Protein AF-A0A3P7NS89-F1 (afdb_monomer_lite)

Foldseek 3Di:
DFDDDPDPVDTDDPVVVVVVVVVVVVVVVVVVVVVVCVVPPDLLNVLVVCVVVVPDPVVSVVVVVVVVLVVVLVVVLVVLVVVCVVVVQCPDPVSVVVSVVVSVVVSVVVSV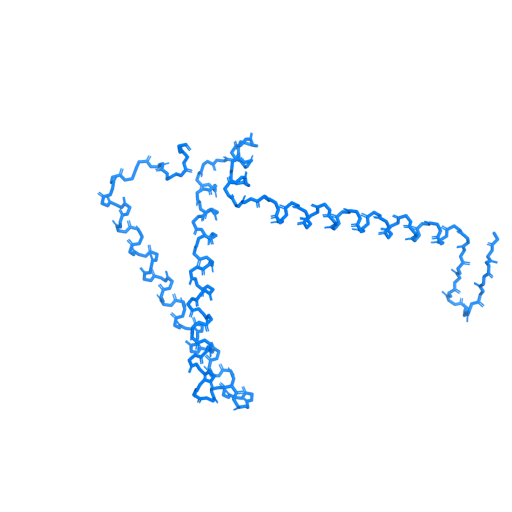VVVVVVVVVCVVVVNPPDDDDD

Secondary structure (DSSP, 8-state):
-EEEEEETTEEEEHHHHHHHHHHHHHHHHHHHHHHHHHHH--HHHHHHHHHHTT--HHHHHHHHHHHHHHHHHHHHHHHHHHHHHTTTTTSSHHHHHHHHHHHHHHHHHHHHHHHHHHHHHHHTTT--S--S--

Structure (mmCIF, N/CA/C/O backbone):
data_AF-A0A3P7NS89-F1
#
_entry.id   AF-A0A3P7NS89-F1
#
loop_
_atom_site.group_PDB
_atom_site.id
_atom_site.type_symbol
_atom_site.label_atom_id
_atom_site.label_alt_id
_atom_site.label_comp_id
_atom_site.label_asym_id
_atom_site.label_entity_id
_atom_site.label_seq_id
_atom_site.pdbx_PDB_ins_code
_atom_site.Cartn_x
_atom_site.Cartn_y
_atom_site.Cartn_z
_atom_site.occupancy
_atom_site.B_iso_or_equiv
_atom_site.auth_seq_id
_atom_site.auth_comp_id
_atom_site.auth_asym_id
_atom_site.auth_atom_id
_atom_site.pdbx_PDB_model_num
ATOM 1 N N . MET A 1 1 ? 23.527 -10.432 -41.698 1.00 53.59 1 MET A N 1
ATOM 2 C CA . MET A 1 1 ? 24.905 -9.979 -41.377 1.00 53.59 1 MET A CA 1
ATOM 3 C C . MET A 1 1 ? 25.060 -9.869 -39.862 1.00 53.59 1 MET A C 1
ATOM 5 O O . MET A 1 1 ? 24.461 -8.980 -39.261 1.00 53.59 1 MET A O 1
ATOM 9 N N . THR A 1 2 ? 25.801 -10.792 -39.245 1.00 56.81 2 THR A N 1
ATOM 10 C CA . THR A 1 2 ? 26.150 -10.784 -37.811 1.00 56.81 2 THR A CA 1
ATOM 11 C C . THR A 1 2 ? 27.243 -9.745 -37.557 1.00 56.81 2 THR A C 1
ATOM 13 O O . THR A 1 2 ? 28.253 -9.755 -38.255 1.00 56.81 2 THR A O 1
ATOM 16 N N . ILE A 1 3 ? 27.030 -8.820 -36.616 1.00 62.47 3 ILE A N 1
ATOM 17 C CA . ILE A 1 3 ? 27.891 -7.628 -36.440 1.00 62.47 3 ILE A CA 1
ATOM 18 C C . ILE A 1 3 ? 28.988 -7.860 -35.393 1.00 62.47 3 ILE A C 1
ATOM 20 O O . ILE A 1 3 ? 30.016 -7.196 -35.430 1.00 62.47 3 ILE A O 1
ATOM 24 N N . GLY A 1 4 ? 28.809 -8.817 -34.483 1.00 64.31 4 GLY A N 1
ATOM 25 C CA . GLY A 1 4 ? 29.810 -9.134 -33.471 1.00 64.31 4 GLY A CA 1
ATOM 26 C C . GLY A 1 4 ? 29.564 -10.503 -32.855 1.00 64.31 4 GLY A C 1
ATOM 27 O O . GLY A 1 4 ? 28.435 -10.835 -32.490 1.00 64.31 4 GLY A O 1
ATOM 28 N N . GLN A 1 5 ? 30.631 -11.295 -32.771 1.00 63.03 5 GLN A N 1
ATOM 29 C CA . GLN A 1 5 ? 30.676 -12.569 -32.063 1.00 63.03 5 GLN A CA 1
ATOM 30 C C . GLN A 1 5 ? 31.558 -12.349 -30.827 1.00 63.03 5 GLN A C 1
ATOM 32 O O . GLN A 1 5 ? 32.745 -12.069 -30.973 1.00 63.03 5 GLN A O 1
ATOM 37 N N . ALA A 1 6 ? 30.972 -12.394 -29.629 1.00 64.12 6 ALA A N 1
ATOM 38 C CA . ALA A 1 6 ? 31.702 -12.171 -28.373 1.00 64.12 6 ALA A CA 1
ATOM 39 C C . ALA A 1 6 ? 32.056 -13.489 -27.649 1.00 64.12 6 ALA A C 1
ATOM 41 O O . ALA A 1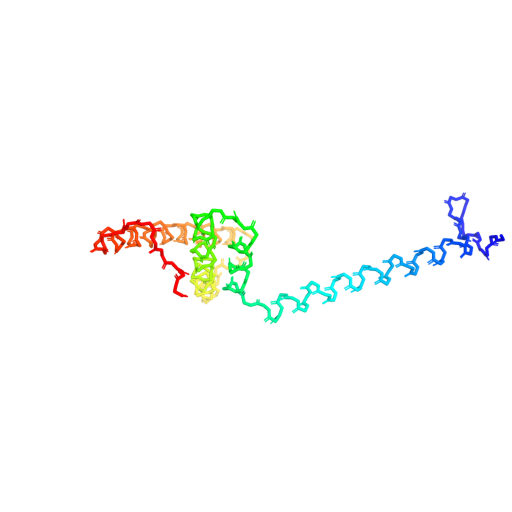 6 ? 32.945 -13.504 -26.805 1.00 64.12 6 ALA A O 1
ATOM 42 N N . SER A 1 7 ? 31.362 -14.594 -27.963 1.00 66.69 7 SER A N 1
ATOM 43 C CA . SER A 1 7 ? 31.529 -15.935 -27.374 1.00 66.69 7 SER A CA 1
ATOM 44 C C . SER A 1 7 ? 30.765 -16.977 -28.224 1.00 66.69 7 SER A C 1
ATOM 46 O O . SER A 1 7 ? 29.782 -16.587 -28.859 1.00 66.69 7 SER A O 1
ATOM 48 N N . PRO A 1 8 ? 31.138 -18.278 -28.254 1.00 72.88 8 PRO A N 1
ATOM 49 C CA . PRO A 1 8 ? 30.475 -19.302 -29.084 1.00 72.88 8 PRO A CA 1
ATOM 50 C C . PRO A 1 8 ? 28.983 -19.530 -28.788 1.00 72.88 8 PRO A C 1
ATOM 52 O O . PRO A 1 8 ? 28.302 -20.187 -29.565 1.00 72.88 8 PRO A O 1
ATOM 55 N N . TRP A 1 9 ? 28.455 -18.986 -27.690 1.00 77.56 9 TRP A N 1
ATOM 56 C CA . TRP A 1 9 ? 27.042 -19.109 -27.308 1.00 77.56 9 TRP A CA 1
ATOM 57 C C . TRP A 1 9 ? 26.236 -17.825 -27.550 1.00 77.56 9 TRP A C 1
ATOM 59 O O . TRP A 1 9 ? 25.021 -17.832 -27.366 1.00 77.56 9 TRP A O 1
ATOM 69 N N . LEU A 1 10 ? 26.888 -16.711 -27.914 1.00 75.50 10 LEU A N 1
ATOM 70 C CA . LEU A 1 10 ? 26.260 -15.389 -27.920 1.00 75.50 10 LEU A CA 1
ATOM 71 C C . LEU A 1 10 ? 26.548 -14.643 -29.226 1.00 75.50 10 LEU A C 1
ATOM 73 O O . LEU A 1 10 ? 27.653 -14.153 -29.477 1.00 75.50 10 LEU A O 1
ATOM 77 N N . TYR A 1 11 ? 25.506 -14.556 -30.050 1.00 74.31 11 TYR A N 1
ATOM 78 C CA . TYR A 1 11 ? 25.531 -13.947 -31.374 1.00 74.31 11 TYR A CA 1
ATOM 79 C C . TYR A 1 11 ? 24.575 -12.755 -31.400 1.00 74.31 11 TYR A C 1
ATOM 81 O O . TYR A 1 11 ? 23.384 -12.911 -31.139 1.00 74.31 11 TYR A O 1
ATOM 89 N N . ILE A 1 12 ? 25.085 -11.568 -31.736 1.00 77.69 12 ILE A N 1
ATOM 90 C CA . ILE A 1 12 ? 24.260 -10.365 -31.895 1.00 77.69 12 ILE A CA 1
ATOM 91 C C . ILE A 1 12 ? 24.057 -10.109 -33.388 1.00 77.69 12 ILE A C 1
ATOM 93 O O . ILE A 1 12 ? 24.995 -9.813 -34.142 1.00 77.69 12 ILE A O 1
ATOM 97 N N . THR A 1 13 ? 22.804 -10.215 -33.817 1.00 84.94 13 THR A N 1
ATOM 98 C CA . THR A 1 13 ? 22.386 -9.927 -35.189 1.00 84.94 13 THR A CA 1
ATOM 99 C C . THR A 1 13 ? 21.819 -8.510 -35.274 1.00 84.94 13 THR A C 1
ATOM 101 O O . THR A 1 13 ? 21.242 -7.977 -34.325 1.00 84.94 13 THR A O 1
ATOM 104 N N . ARG A 1 14 ? 21.970 -7.873 -36.438 1.00 79.56 14 ARG A N 1
ATOM 105 C CA . ARG A 1 14 ? 21.415 -6.537 -36.717 1.00 79.56 14 ARG A CA 1
ATOM 106 C C . ARG A 1 14 ? 19.890 -6.496 -36.489 1.00 79.56 14 ARG A C 1
ATOM 108 O O . ARG A 1 14 ? 19.376 -5.520 -35.967 1.00 79.56 14 ARG A O 1
ATOM 115 N N . GLU A 1 15 ? 19.202 -7.598 -36.779 1.00 84.38 15 GLU A N 1
ATOM 116 C CA . GLU A 1 15 ? 17.767 -7.804 -36.529 1.00 84.38 15 GLU A CA 1
ATOM 117 C C . GLU A 1 15 ? 17.418 -7.898 -35.035 1.00 84.38 15 GLU A C 1
ATOM 119 O O . GLU A 1 15 ? 16.442 -7.296 -34.597 1.00 84.38 15 GLU A O 1
ATOM 124 N N . SER A 1 16 ? 18.240 -8.576 -34.221 1.00 85.81 16 SER A N 1
ATOM 125 C CA . SER A 1 16 ? 18.014 -8.656 -32.768 1.00 85.81 16 SER A CA 1
ATOM 126 C C . SER A 1 16 ? 18.169 -7.309 -32.062 1.00 85.81 16 SER A C 1
ATOM 128 O O . SER A 1 16 ? 17.492 -7.067 -31.068 1.00 85.81 16 SER A O 1
ATOM 130 N N . LEU A 1 17 ? 19.007 -6.408 -32.590 1.00 86.69 17 LEU A N 1
ATOM 131 C CA . LEU A 1 17 ? 19.116 -5.039 -32.073 1.00 86.69 17 LEU A CA 1
ATOM 132 C C . LEU A 1 17 ? 17.829 -4.240 -32.314 1.00 86.69 17 LEU A C 1
ATOM 134 O O . LEU A 1 17 ? 17.341 -3.592 -31.392 1.00 86.69 17 LEU A O 1
ATOM 138 N N . TRP A 1 18 ? 17.252 -4.321 -33.517 1.00 91.19 18 TRP A N 1
ATOM 139 C CA . TRP A 1 18 ? 15.994 -3.637 -33.832 1.00 91.19 18 TRP A CA 1
ATOM 140 C C . TRP A 1 18 ? 14.822 -4.168 -33.009 1.00 91.19 18 TRP A C 1
ATOM 142 O O . TRP A 1 18 ? 14.102 -3.375 -32.405 1.00 91.19 18 TRP A O 1
ATOM 152 N N . MET A 1 19 ? 14.690 -5.494 -32.896 1.00 91.56 19 MET A N 1
ATOM 153 C CA . MET A 1 19 ? 13.676 -6.109 -32.031 1.00 91.56 19 MET A CA 1
ATOM 154 C C . MET A 1 19 ? 13.850 -5.704 -30.561 1.00 91.56 19 MET A C 1
ATOM 156 O O . MET A 1 19 ? 12.871 -5.414 -29.878 1.00 91.56 19 MET A O 1
ATOM 160 N N . GLY A 1 20 ? 15.091 -5.637 -30.068 1.00 92.81 20 GLY A N 1
ATOM 161 C CA . GLY A 1 20 ? 15.374 -5.188 -28.705 1.00 92.81 20 GLY A CA 1
ATOM 162 C C . GLY A 1 20 ? 14.912 -3.751 -28.449 1.00 92.81 20 GLY A C 1
ATOM 163 O O . GLY A 1 20 ? 14.280 -3.484 -27.428 1.00 92.81 20 GLY A O 1
ATOM 164 N N . ILE A 1 21 ? 15.173 -2.837 -29.389 1.00 95.25 21 ILE A N 1
ATOM 165 C CA . ILE A 1 21 ? 14.728 -1.438 -29.297 1.00 95.25 21 ILE A CA 1
ATOM 166 C C . ILE A 1 21 ? 13.197 -1.346 -29.318 1.00 95.25 21 ILE A C 1
ATOM 168 O O . ILE A 1 21 ? 12.621 -0.620 -28.509 1.00 95.25 21 ILE A O 1
ATOM 172 N N . GLU A 1 22 ? 12.531 -2.098 -30.194 1.00 95.81 22 GLU A N 1
ATOM 173 C CA . GLU A 1 22 ? 11.068 -2.112 -30.285 1.00 95.81 22 GLU A CA 1
ATOM 174 C C . GLU A 1 22 ? 10.420 -2.563 -28.968 1.00 95.81 22 GLU A C 1
ATOM 176 O O . GLU A 1 22 ? 9.519 -1.897 -28.447 1.00 95.81 22 GLU A O 1
ATOM 181 N N . VAL A 1 23 ? 10.922 -3.651 -28.377 1.00 96.94 23 VAL A N 1
ATOM 182 C CA . VAL A 1 23 ? 10.440 -4.146 -27.081 1.00 96.94 23 VAL A CA 1
ATOM 183 C C . VAL A 1 23 ? 10.700 -3.126 -25.976 1.00 96.94 23 VAL A C 1
ATOM 185 O O . VAL A 1 23 ? 9.808 -2.876 -25.165 1.00 96.94 23 VAL A O 1
ATOM 188 N N . MET A 1 24 ? 11.878 -2.497 -25.955 1.00 96.88 24 MET A N 1
ATOM 189 C CA . MET A 1 24 ? 12.208 -1.468 -24.964 1.00 96.88 24 MET A CA 1
ATOM 190 C C . MET A 1 24 ? 11.240 -0.288 -25.031 1.00 96.88 24 MET A C 1
ATOM 192 O O . MET A 1 24 ? 10.681 0.100 -24.005 1.00 96.88 24 MET A O 1
ATOM 196 N N . ILE A 1 25 ? 10.981 0.241 -26.229 1.00 97.00 25 ILE A N 1
ATOM 197 C CA . ILE A 1 25 ? 10.033 1.345 -26.419 1.00 97.00 25 ILE A CA 1
ATOM 198 C C . ILE A 1 25 ? 8.630 0.912 -25.989 1.00 97.00 25 ILE A C 1
ATOM 200 O O . ILE A 1 25 ? 7.992 1.618 -25.213 1.00 97.00 25 ILE A O 1
ATOM 204 N N . ARG A 1 26 ? 8.168 -0.272 -26.405 1.00 96.69 26 ARG A N 1
ATOM 205 C CA . ARG A 1 26 ? 6.846 -0.793 -26.025 1.00 96.69 26 ARG A CA 1
ATOM 206 C C . ARG A 1 26 ? 6.678 -0.907 -24.508 1.00 96.69 26 ARG A C 1
ATOM 208 O O . ARG A 1 26 ? 5.632 -0.521 -23.983 1.00 96.69 26 ARG A O 1
ATOM 215 N N . VAL A 1 27 ? 7.684 -1.425 -23.802 1.00 97.75 27 VAL A N 1
ATOM 216 C CA . VAL A 1 27 ? 7.645 -1.556 -22.338 1.00 97.75 27 VAL A CA 1
ATOM 217 C C . VAL A 1 27 ? 7.639 -0.179 -21.676 1.00 97.75 27 VAL A C 1
ATOM 219 O O . VAL A 1 27 ? 6.800 0.068 -20.811 1.00 97.75 27 VAL A O 1
ATOM 222 N N . MET A 1 28 ? 8.503 0.740 -22.117 1.00 97.94 28 MET A N 1
ATOM 223 C CA . MET A 1 28 ? 8.549 2.108 -21.587 1.00 97.94 28 MET A CA 1
ATOM 224 C C . MET A 1 28 ? 7.231 2.858 -21.813 1.00 97.94 28 MET A C 1
ATOM 226 O O . MET A 1 28 ? 6.722 3.491 -20.888 1.00 97.94 28 MET A O 1
ATOM 230 N N . SER A 1 29 ? 6.634 2.746 -23.002 1.00 96.75 29 SER A N 1
ATOM 231 C CA . SER A 1 29 ? 5.337 3.355 -23.311 1.00 96.75 29 SER A CA 1
ATOM 232 C C . SER A 1 29 ? 4.215 2.772 -22.453 1.00 96.75 29 SER A C 1
ATOM 234 O O . SER A 1 29 ? 3.438 3.527 -21.872 1.00 96.75 29 SER A O 1
ATOM 236 N N . SER A 1 30 ? 4.150 1.443 -22.312 1.00 97.06 30 SER A N 1
ATOM 237 C CA . SER A 1 30 ? 3.143 0.794 -21.465 1.00 97.06 30 SER A CA 1
ATOM 238 C C . SER A 1 30 ? 3.278 1.211 -20.001 1.00 97.06 30 SER A C 1
ATOM 240 O O . SER A 1 30 ? 2.275 1.477 -19.341 1.00 97.06 30 SER A O 1
ATOM 242 N N . PHE A 1 31 ? 4.508 1.289 -19.494 1.00 97.38 31 PHE A N 1
ATOM 243 C CA . PHE A 1 31 ? 4.771 1.695 -18.118 1.00 97.38 31 PHE A CA 1
ATOM 244 C C . PHE A 1 31 ? 4.429 3.170 -17.888 1.00 97.38 31 PHE A C 1
ATOM 246 O O . PHE A 1 31 ? 3.795 3.506 -16.892 1.00 97.38 31 PHE A O 1
ATOM 253 N N . SER A 1 32 ? 4.765 4.044 -18.841 1.00 97.06 32 SER A N 1
ATOM 254 C CA . SER A 1 32 ? 4.421 5.467 -18.781 1.00 97.06 32 SER A CA 1
ATOM 255 C C . SER A 1 32 ? 2.908 5.690 -18.739 1.00 97.06 32 SER A C 1
ATOM 257 O O . SER A 1 32 ? 2.435 6.442 -17.889 1.00 97.06 32 SER A O 1
ATOM 259 N N . ILE A 1 33 ? 2.141 4.991 -19.583 1.00 96.06 33 ILE A N 1
ATOM 260 C CA . ILE A 1 33 ? 0.671 5.073 -19.579 1.00 96.06 33 ILE A CA 1
ATOM 261 C C . ILE A 1 33 ? 0.100 4.545 -18.258 1.00 96.06 33 ILE A C 1
ATOM 263 O O . ILE A 1 33 ? -0.792 5.165 -17.683 1.00 96.06 33 ILE A O 1
ATOM 267 N N . MET A 1 34 ? 0.626 3.429 -17.746 1.00 95.56 34 MET A N 1
ATOM 268 C CA . MET A 1 34 ? 0.192 2.866 -16.466 1.00 95.56 34 MET A CA 1
ATOM 269 C C . MET A 1 34 ? 0.442 3.835 -15.303 1.00 95.56 34 MET A C 1
ATOM 271 O O . MET A 1 34 ? -0.460 4.074 -14.503 1.00 95.56 34 MET A O 1
ATOM 275 N N . LEU A 1 35 ? 1.634 4.434 -15.227 1.00 94.88 35 LEU A N 1
ATOM 276 C CA . LEU A 1 35 ? 1.956 5.435 -14.208 1.00 94.88 35 LEU A CA 1
ATOM 277 C C . LEU A 1 35 ? 1.100 6.693 -14.346 1.00 94.88 35 LEU A C 1
ATOM 279 O O . LEU A 1 35 ? 0.634 7.225 -13.342 1.00 94.88 35 LEU A O 1
ATOM 283 N N . PHE A 1 36 ? 0.864 7.151 -15.577 1.00 95.19 36 PHE A N 1
ATOM 284 C CA . PHE A 1 36 ? -0.012 8.288 -15.836 1.00 95.19 36 PHE A CA 1
ATOM 285 C C . PHE A 1 36 ? -1.429 8.023 -15.320 1.00 95.19 36 PHE A C 1
ATOM 287 O O . PHE A 1 36 ? -1.992 8.874 -14.634 1.00 95.19 36 PHE A O 1
ATOM 294 N N . LEU A 1 37 ? -1.982 6.832 -15.574 1.00 92.75 37 LEU A N 1
ATOM 295 C CA . LEU A 1 37 ? -3.289 6.430 -15.052 1.00 92.75 37 LEU A CA 1
ATOM 296 C C . LEU A 1 37 ? -3.312 6.398 -13.523 1.00 92.75 37 LEU A C 1
ATOM 298 O O . LEU A 1 37 ? -4.218 6.973 -12.930 1.00 92.75 37 LEU A O 1
ATOM 302 N N . ILE A 1 38 ? -2.310 5.789 -12.884 1.00 92.62 38 ILE A N 1
ATOM 303 C CA . ILE A 1 38 ? -2.224 5.716 -11.414 1.00 92.62 38 ILE A CA 1
ATOM 304 C C . ILE A 1 38 ? -2.142 7.116 -10.788 1.00 92.62 38 ILE A C 1
ATOM 306 O O . ILE A 1 38 ? -2.735 7.353 -9.740 1.00 92.62 38 ILE A O 1
ATOM 310 N N . LEU A 1 39 ? -1.421 8.045 -11.420 1.00 91.62 39 LEU A N 1
ATOM 311 C CA . LEU A 1 39 ? -1.229 9.395 -10.891 1.00 91.62 39 LEU A CA 1
ATOM 312 C C . LEU A 1 39 ? -2.450 10.303 -11.099 1.00 91.62 39 LEU A C 1
ATOM 314 O O . LEU A 1 39 ? -2.706 11.181 -10.280 1.00 91.62 39 LEU A O 1
ATOM 318 N N . THR A 1 40 ? -3.173 10.131 -12.206 1.00 91.06 40 THR A N 1
ATOM 319 C CA . THR A 1 40 ? -4.281 11.023 -12.589 1.00 91.06 40 THR A CA 1
ATOM 320 C C . THR A 1 40 ? -5.654 10.506 -12.182 1.00 91.06 40 THR A C 1
ATOM 322 O O . THR A 1 40 ? -6.557 11.316 -11.991 1.00 91.06 40 THR A O 1
ATOM 325 N N . THR A 1 41 ? -5.824 9.188 -12.045 1.00 87.62 41 THR A N 1
ATOM 326 C CA . THR A 1 41 ? -7.131 8.563 -11.813 1.00 87.62 41 THR A CA 1
ATOM 327 C C . THR A 1 41 ? -7.308 8.211 -10.341 1.00 87.62 41 THR A C 1
ATOM 329 O O . THR A 1 41 ? -6.550 7.420 -9.778 1.00 87.62 41 THR A O 1
ATOM 332 N N . SER A 1 42 ? -8.347 8.757 -9.711 1.00 87.12 42 SER A N 1
ATOM 333 C CA . SER A 1 42 ? -8.697 8.397 -8.330 1.00 87.12 42 SER A CA 1
ATOM 334 C C . SER A 1 42 ? -9.372 7.020 -8.260 1.00 87.12 42 SER A C 1
ATOM 336 O O . SER A 1 42 ? -10.008 6.568 -9.214 1.00 87.12 42 SER A O 1
ATOM 338 N N . ILE A 1 43 ? -9.335 6.359 -7.097 1.00 85.31 43 ILE A N 1
ATOM 339 C CA . ILE A 1 43 ? -10.042 5.077 -6.902 1.00 85.31 43 ILE A CA 1
ATOM 340 C C . ILE A 1 43 ? -11.546 5.176 -7.221 1.00 85.31 43 ILE A C 1
ATOM 342 O O . ILE A 1 43 ? -12.166 4.220 -7.687 1.00 85.31 43 ILE A O 1
ATOM 346 N N . TRP A 1 44 ? -12.133 6.357 -7.016 1.00 86.19 44 TRP A N 1
ATOM 347 C CA . TRP A 1 44 ? -13.542 6.634 -7.272 1.00 86.19 44 TRP A CA 1
ATOM 348 C C . TRP A 1 44 ? -13.871 6.561 -8.763 1.00 86.19 44 TRP A C 1
ATOM 350 O O . TRP A 1 44 ? -14.920 6.047 -9.155 1.00 86.19 44 TRP A O 1
ATOM 360 N N . GLU A 1 45 ? -12.959 7.027 -9.613 1.00 88.88 45 GLU A N 1
ATOM 361 C CA . GLU A 1 45 ? -13.065 6.918 -11.069 1.00 88.88 45 GLU A CA 1
ATOM 362 C C . GLU A 1 45 ? -12.917 5.481 -11.545 1.00 88.88 45 GLU A C 1
ATOM 364 O O . GLU A 1 45 ? -13.696 5.050 -12.393 1.00 88.88 45 GLU A O 1
ATOM 369 N N . ILE A 1 46 ? -12.011 4.714 -10.935 1.00 89.31 46 ILE A N 1
ATOM 370 C CA . ILE A 1 46 ? -11.871 3.278 -11.204 1.00 89.31 46 ILE A CA 1
ATOM 371 C C . ILE A 1 46 ? -13.173 2.549 -10.850 1.00 89.31 46 ILE A C 1
ATOM 373 O O . ILE A 1 46 ? -13.684 1.772 -11.656 1.00 89.31 46 ILE A O 1
ATOM 377 N N . GLY A 1 47 ? -13.771 2.849 -9.693 1.00 88.50 47 GLY A N 1
ATOM 378 C CA . GLY A 1 47 ? -15.075 2.309 -9.307 1.00 88.50 47 GLY A CA 1
ATOM 379 C C . GLY A 1 47 ? -16.185 2.660 -10.310 1.00 88.50 47 GLY A C 1
ATOM 380 O O . GLY A 1 47 ? -16.954 1.788 -10.725 1.00 88.50 47 GLY A O 1
ATOM 381 N N . ARG A 1 48 ? -16.261 3.928 -10.746 1.00 88.00 48 ARG A N 1
ATOM 382 C CA . ARG A 1 48 ? -17.216 4.368 -11.787 1.00 88.00 48 ARG A CA 1
ATOM 383 C C . ARG A 1 48 ? -17.001 3.621 -13.105 1.00 88.00 48 ARG A C 1
ATOM 385 O O . ARG A 1 48 ? -17.971 3.205 -13.736 1.00 88.00 48 ARG A O 1
ATOM 392 N N . PHE A 1 49 ? -15.749 3.403 -13.493 1.00 90.31 49 PHE A N 1
ATOM 393 C CA . PHE A 1 49 ? -15.400 2.631 -14.680 1.00 90.31 49 PHE A CA 1
ATOM 394 C C . PHE A 1 49 ? -15.818 1.157 -14.555 1.00 90.31 49 PHE A C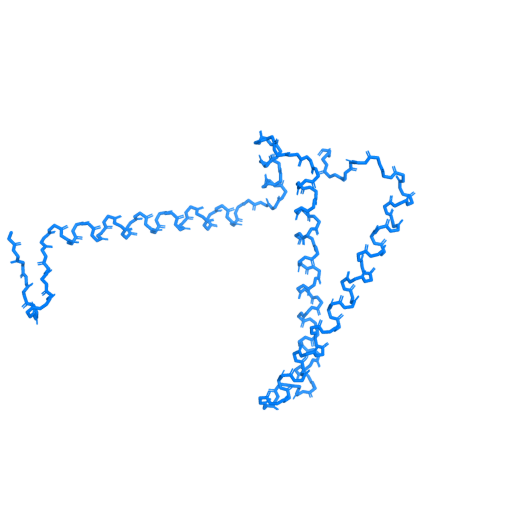 1
ATOM 396 O O . PHE A 1 49 ? -16.442 0.620 -15.467 1.00 90.31 49 PHE A O 1
ATOM 403 N N . LEU A 1 50 ? -15.585 0.515 -13.406 1.00 89.19 50 LEU A N 1
ATOM 404 C CA . LEU A 1 50 ? -16.041 -0.857 -13.131 1.00 89.19 50 LEU A CA 1
ATOM 405 C C . LEU A 1 50 ? -17.569 -0.984 -13.248 1.00 89.19 50 LEU A C 1
ATOM 407 O O . LEU A 1 50 ? -18.075 -1.935 -13.849 1.00 89.19 50 LEU A O 1
ATOM 411 N N . ARG A 1 51 ? -18.313 0.008 -12.743 1.00 87.69 51 ARG A N 1
ATOM 412 C CA . ARG A 1 51 ? -19.775 0.091 -12.914 1.00 87.69 51 ARG A CA 1
ATOM 413 C C . ARG A 1 51 ? -20.174 0.215 -14.385 1.00 87.69 51 ARG A C 1
ATOM 415 O O . ARG A 1 51 ? -21.123 -0.442 -14.807 1.00 87.69 51 ARG A O 1
ATOM 422 N N . TRP A 1 52 ? -19.452 1.019 -15.166 1.00 89.38 52 TRP A N 1
ATOM 423 C CA . TRP A 1 52 ? -19.695 1.175 -16.605 1.00 89.38 52 TRP A CA 1
ATOM 424 C C . TRP A 1 52 ? -19.472 -0.132 -17.383 1.00 89.38 52 TRP A C 1
ATOM 426 O O . TRP A 1 52 ? -20.263 -0.469 -18.263 1.00 89.38 52 TRP A O 1
ATOM 436 N N . VAL A 1 53 ? -18.480 -0.933 -16.982 1.00 92.75 53 VAL A N 1
ATOM 437 C CA . VAL A 1 53 ? -18.200 -2.272 -17.540 1.00 92.75 53 VAL A CA 1
ATOM 438 C C . VAL A 1 53 ? -19.183 -3.348 -17.021 1.00 92.75 53 VAL A C 1
ATOM 440 O O . VAL A 1 53 ? -19.037 -4.531 -17.317 1.00 92.75 53 VAL A O 1
ATOM 443 N N . LYS A 1 54 ? -20.253 -2.949 -16.314 1.00 90.25 54 LYS A N 1
ATOM 444 C CA . LYS A 1 54 ? -21.320 -3.816 -15.774 1.00 90.25 54 LYS A CA 1
ATOM 445 C C . LYS A 1 54 ? -20.862 -4.788 -14.680 1.00 90.25 54 LYS A C 1
ATOM 447 O O . LYS A 1 54 ? -21.480 -5.837 -14.492 1.00 90.25 54 LYS A O 1
ATOM 452 N N . VAL A 1 55 ? -19.823 -4.442 -13.918 1.00 89.19 55 VAL A N 1
ATOM 453 C CA . VAL A 1 55 ? -19.487 -5.181 -12.692 1.00 89.19 55 VAL A CA 1
ATOM 454 C C . VAL A 1 55 ? -20.623 -5.006 -11.672 1.00 89.19 55 VAL A C 1
ATOM 456 O O . VAL A 1 55 ? -21.085 -3.874 -11.477 1.00 89.19 55 VAL A O 1
ATOM 459 N N . PRO A 1 56 ? -21.094 -6.085 -11.009 1.00 88.88 56 PRO A N 1
ATOM 460 C CA . PRO A 1 56 ? -22.139 -5.973 -10.002 1.00 88.88 56 PRO A CA 1
ATOM 461 C C . PRO A 1 56 ? -21.730 -5.023 -8.878 1.00 88.88 56 PRO A C 1
ATOM 463 O O . PRO A 1 56 ? -20.589 -5.031 -8.412 1.00 88.88 56 PRO A O 1
ATOM 466 N N . LYS A 1 57 ? -22.692 -4.226 -8.416 1.00 84.25 57 LYS A N 1
ATOM 467 C CA . LYS A 1 57 ? -22.484 -3.162 -7.428 1.00 84.25 57 LYS A CA 1
ATOM 468 C C . LYS A 1 57 ? -21.771 -3.641 -6.160 1.00 84.25 57 LYS A C 1
ATOM 470 O O . LYS A 1 57 ? -20.848 -2.970 -5.710 1.00 84.25 57 LYS A O 1
ATOM 475 N N . LEU A 1 58 ? -22.132 -4.825 -5.666 1.00 86.62 58 LEU A N 1
ATOM 476 C CA . LEU A 1 58 ? -21.537 -5.441 -4.480 1.00 86.62 58 LEU A CA 1
ATOM 477 C C . LEU A 1 58 ? -20.003 -5.526 -4.559 1.00 86.62 58 LEU A C 1
ATOM 479 O O . LEU A 1 58 ? -19.316 -5.182 -3.605 1.00 86.62 58 LEU A O 1
ATOM 483 N N . PHE A 1 59 ? -19.449 -5.933 -5.705 1.00 89.25 59 PHE A N 1
ATOM 484 C CA . PHE A 1 59 ? -17.995 -6.050 -5.865 1.00 89.25 59 PHE A CA 1
ATOM 485 C C . PHE A 1 59 ? -17.300 -4.692 -5.835 1.00 89.25 59 PHE A C 1
ATOM 487 O O . PHE A 1 59 ? -16.223 -4.562 -5.258 1.00 89.25 59 PHE A O 1
ATOM 494 N N . VAL A 1 60 ? -17.915 -3.679 -6.446 1.00 90.12 60 VAL A N 1
ATOM 495 C CA . VAL A 1 60 ? -17.365 -2.319 -6.468 1.00 90.12 60 VAL A CA 1
ATOM 496 C C . VAL A 1 60 ? -17.379 -1.713 -5.065 1.00 90.12 60 VAL A C 1
ATOM 498 O O . VAL A 1 60 ? -16.414 -1.064 -4.670 1.00 90.12 60 VAL A O 1
ATOM 501 N N . GLU A 1 61 ? -18.431 -1.969 -4.289 1.00 86.56 61 GLU A N 1
ATOM 502 C CA . GLU A 1 61 ? -18.521 -1.528 -2.895 1.00 86.56 61 GLU A CA 1
ATOM 503 C C . GLU A 1 61 ? -17.467 -2.199 -2.017 1.00 86.56 61 GLU A C 1
ATOM 505 O O . GLU A 1 61 ? -16.726 -1.495 -1.333 1.00 86.56 61 GLU A O 1
ATOM 510 N N . ILE A 1 62 ? -17.328 -3.527 -2.094 1.00 89.94 62 ILE A N 1
ATOM 511 C CA . ILE A 1 62 ? -16.282 -4.253 -1.358 1.00 89.94 62 ILE A CA 1
ATOM 512 C C . ILE A 1 62 ? -14.900 -3.699 -1.720 1.00 89.94 62 ILE A C 1
ATOM 514 O O . ILE A 1 62 ? -14.118 -3.397 -0.825 1.00 89.94 62 ILE A O 1
ATOM 518 N N . LEU A 1 63 ? -14.615 -3.479 -3.007 1.00 91.56 63 LEU A N 1
ATOM 519 C CA . LEU A 1 63 ? -13.334 -2.930 -3.461 1.00 91.56 63 LEU A CA 1
ATOM 520 C C . LEU A 1 63 ? -13.039 -1.554 -2.850 1.00 91.56 63 LEU A C 1
ATOM 522 O O . LEU A 1 63 ? -11.938 -1.329 -2.345 1.00 91.56 63 LEU A O 1
ATOM 526 N N . LEU A 1 64 ? -14.007 -0.635 -2.878 1.00 90.06 64 LEU A N 1
ATOM 527 C CA . LEU A 1 64 ? -13.831 0.722 -2.351 1.00 90.06 64 LEU A CA 1
ATOM 528 C C . LEU A 1 64 ? -13.684 0.730 -0.825 1.00 90.06 64 LEU A C 1
ATOM 530 O O . LEU A 1 64 ? -12.869 1.483 -0.287 1.00 90.06 64 LEU A O 1
ATOM 534 N N . LEU A 1 65 ? -14.420 -0.137 -0.129 1.00 89.38 65 LEU A N 1
ATOM 535 C CA . LEU A 1 65 ? -14.310 -0.307 1.318 1.00 89.38 65 LEU A CA 1
ATOM 536 C C . LEU A 1 65 ? -12.964 -0.914 1.715 1.00 89.38 65 LEU A C 1
ATOM 538 O O . LEU A 1 65 ? -12.298 -0.388 2.606 1.00 89.38 65 LEU A O 1
ATOM 542 N N . THR A 1 66 ? -12.515 -1.958 1.019 1.00 91.44 66 THR A N 1
ATOM 543 C CA . THR A 1 66 ? -11.182 -2.532 1.225 1.00 91.44 66 THR A CA 1
ATOM 544 C C . THR A 1 66 ? -10.098 -1.487 0.980 1.00 91.44 66 THR A C 1
ATOM 546 O O . THR A 1 66 ? -9.208 -1.347 1.811 1.00 91.44 66 THR A O 1
ATOM 549 N N . TYR A 1 67 ? -10.189 -0.697 -0.094 1.00 92.12 67 TYR A N 1
ATOM 550 C CA . TYR A 1 67 ? -9.232 0.380 -0.362 1.00 92.12 67 TYR A CA 1
ATOM 551 C C . TYR A 1 67 ? -9.191 1.429 0.758 1.00 92.12 67 TYR A C 1
ATOM 553 O O . TYR A 1 67 ? -8.113 1.854 1.174 1.00 92.12 67 TYR A O 1
ATOM 561 N N . ARG A 1 68 ? -10.354 1.807 1.303 1.00 89.88 68 ARG A N 1
ATOM 562 C CA . ARG A 1 68 ? -10.427 2.696 2.469 1.00 89.88 68 ARG A CA 1
ATOM 563 C C . ARG A 1 68 ? -9.743 2.082 3.696 1.00 89.88 68 ARG A C 1
ATOM 565 O O . ARG A 1 68 ? -8.995 2.782 4.375 1.00 89.88 68 ARG A O 1
ATOM 572 N N . PHE A 1 69 ? -9.969 0.797 3.969 1.00 91.38 69 PHE A N 1
ATOM 573 C CA . PHE A 1 69 ? -9.318 0.099 5.081 1.00 91.38 69 PHE A CA 1
ATOM 574 C C . PHE A 1 69 ? -7.807 -0.047 4.893 1.00 91.38 69 PHE A C 1
ATOM 576 O O . PHE A 1 69 ? -7.077 0.070 5.872 1.00 91.38 69 PHE A O 1
ATOM 583 N N . LEU A 1 70 ? -7.322 -0.237 3.662 1.00 94.06 70 LEU A N 1
ATOM 584 C CA . LEU A 1 70 ? -5.884 -0.304 3.385 1.00 94.06 70 LEU A CA 1
ATOM 585 C C . LEU A 1 70 ? -5.161 0.961 3.852 1.00 94.06 70 LEU A C 1
ATOM 587 O O . LEU A 1 70 ? -4.135 0.852 4.517 1.00 94.06 70 LEU A O 1
ATOM 591 N N . PHE A 1 71 ? -5.706 2.146 3.565 1.00 92.06 71 PHE A N 1
ATOM 592 C CA . PHE A 1 71 ? -5.105 3.394 4.039 1.00 92.06 71 PHE A CA 1
ATOM 593 C C . PHE A 1 71 ? -5.181 3.568 5.549 1.00 92.06 71 PHE A C 1
ATOM 595 O O . PHE A 1 71 ? -4.217 4.026 6.150 1.00 92.06 71 PHE A O 1
ATOM 602 N N . LEU A 1 72 ? -6.296 3.170 6.160 1.00 92.44 72 LEU A N 1
ATOM 603 C CA . LEU A 1 72 ? -6.456 3.249 7.609 1.00 92.44 72 LEU A CA 1
ATOM 604 C C . LEU A 1 72 ? -5.423 2.377 8.339 1.00 92.44 72 LEU A C 1
ATOM 606 O O . LEU A 1 72 ? -4.780 2.834 9.278 1.00 92.44 72 LEU A O 1
ATOM 610 N N . ILE A 1 73 ? -5.236 1.136 7.880 1.00 93.94 73 ILE A N 1
ATOM 611 C CA . ILE A 1 73 ? -4.247 0.205 8.443 1.00 93.94 73 ILE A CA 1
ATOM 612 C C . ILE A 1 73 ? -2.823 0.685 8.149 1.00 93.94 73 ILE A C 1
ATOM 614 O O . ILE A 1 73 ? -1.932 0.504 8.974 1.00 93.94 73 ILE A O 1
ATOM 618 N N . TYR A 1 74 ? -2.596 1.293 6.983 1.00 95.12 74 TYR A N 1
ATOM 619 C CA . TYR A 1 74 ? -1.299 1.851 6.612 1.00 95.12 74 TYR A CA 1
ATOM 620 C C . TYR A 1 74 ? -0.876 2.992 7.543 1.00 95.12 74 TYR A C 1
ATOM 622 O O . TYR A 1 74 ? 0.233 2.959 8.070 1.00 95.12 74 TYR A O 1
ATOM 630 N N . GLU A 1 75 ? -1.758 3.965 7.776 1.00 95.12 75 GLU A N 1
ATOM 631 C CA . GLU A 1 75 ? -1.500 5.096 8.675 1.00 95.12 75 GLU A CA 1
ATOM 632 C C . GLU A 1 75 ? -1.259 4.614 10.111 1.00 95.12 75 GLU A C 1
ATOM 634 O O . GLU A 1 75 ? -0.230 4.918 10.711 1.00 95.12 75 GLU A O 1
ATOM 639 N N . GLU A 1 76 ? -2.140 3.746 10.611 1.00 94.56 76 GLU A N 1
ATOM 640 C CA . GLU A 1 76 ? -2.002 3.142 11.936 1.00 94.56 76 GLU A CA 1
ATOM 641 C C . GLU A 1 76 ? -0.695 2.336 12.072 1.00 94.56 76 GLU A C 1
ATOM 643 O O . GLU A 1 76 ? -0.008 2.392 13.095 1.00 94.56 76 GLU A O 1
ATOM 648 N N . GLY A 1 77 ? -0.313 1.614 11.018 1.00 95.94 77 GLY A N 1
ATOM 649 C CA . GLY A 1 77 ? 0.940 0.873 10.954 1.00 95.94 77 GLY A CA 1
ATOM 650 C C . GLY A 1 77 ? 2.161 1.785 11.003 1.00 95.94 77 GLY A C 1
ATOM 651 O O . GLY A 1 77 ? 3.106 1.483 11.731 1.00 95.94 77 GLY A O 1
ATOM 652 N N . MET A 1 78 ? 2.147 2.909 10.281 1.00 96.44 78 MET A N 1
ATOM 653 C CA . MET A 1 78 ? 3.231 3.895 10.325 1.00 96.44 78 MET A CA 1
ATOM 654 C C . MET A 1 78 ? 3.421 4.468 11.732 1.00 96.44 78 MET A C 1
ATOM 656 O O . MET A 1 78 ? 4.553 4.504 12.224 1.00 96.44 78 MET A O 1
ATOM 660 N N . ASP A 1 79 ? 2.330 4.834 12.407 1.00 95.44 79 ASP A N 1
ATOM 661 C CA . ASP A 1 79 ? 2.374 5.343 13.782 1.00 95.44 79 ASP A CA 1
ATOM 662 C C . ASP A 1 79 ? 2.955 4.304 14.754 1.00 95.44 79 ASP A C 1
ATOM 664 O O . ASP A 1 79 ? 3.782 4.621 15.619 1.00 95.44 79 ASP A O 1
ATOM 668 N N . MET A 1 80 ? 2.578 3.031 14.590 1.00 94.81 80 MET A N 1
ATOM 669 C CA . MET A 1 80 ? 3.116 1.933 15.396 1.00 94.81 80 MET A CA 1
ATOM 670 C C . MET A 1 80 ? 4.600 1.682 15.135 1.00 94.81 80 MET A C 1
ATOM 672 O O . MET A 1 80 ? 5.347 1.474 16.095 1.00 94.81 80 MET A O 1
ATOM 676 N N . ILE A 1 81 ? 5.042 1.709 13.873 1.00 95.50 81 ILE A N 1
ATOM 677 C CA . ILE A 1 81 ? 6.465 1.565 13.524 1.00 95.50 81 ILE A CA 1
ATOM 678 C C . ILE A 1 81 ? 7.261 2.680 14.194 1.00 95.50 81 ILE A C 1
ATOM 680 O O . ILE A 1 81 ? 8.228 2.389 14.900 1.00 95.50 81 ILE A O 1
ATOM 684 N N . MET A 1 82 ? 6.813 3.930 14.067 1.00 94.94 82 MET A N 1
ATOM 685 C CA . MET A 1 82 ? 7.468 5.078 14.693 1.00 94.94 82 MET A CA 1
ATOM 686 C C . MET A 1 82 ? 7.554 4.915 16.220 1.00 94.94 82 MET A C 1
ATOM 688 O O . MET A 1 82 ? 8.612 5.116 16.820 1.00 94.94 82 MET A O 1
ATOM 692 N N . ALA A 1 83 ? 6.474 4.472 16.871 1.00 93.50 83 ALA A N 1
ATOM 693 C CA . ALA A 1 83 ? 6.469 4.212 18.311 1.00 93.50 83 ALA A CA 1
ATOM 694 C C . ALA A 1 83 ? 7.421 3.071 18.727 1.00 93.50 83 ALA A C 1
ATOM 696 O O . ALA A 1 83 ? 8.022 3.121 19.806 1.00 93.50 83 ALA A O 1
ATOM 697 N N . GLN A 1 84 ? 7.566 2.035 17.897 1.00 93.62 84 GLN A N 1
ATOM 698 C CA . GLN A 1 84 ? 8.503 0.934 18.128 1.00 93.62 84 GLN A CA 1
ATOM 699 C C . GLN A 1 84 ? 9.961 1.360 17.912 1.00 93.62 84 GLN A C 1
ATOM 701 O O . GLN A 1 84 ? 10.829 0.953 18.689 1.00 93.62 84 GLN A O 1
ATOM 706 N N . GLU A 1 85 ? 10.236 2.201 16.915 1.00 92.94 85 GLU A N 1
ATOM 707 C CA . GLU A 1 85 ? 11.563 2.774 16.661 1.00 92.94 85 GLU A CA 1
ATOM 708 C C . GLU A 1 85 ? 12.040 3.643 17.828 1.00 92.94 85 GLU A C 1
ATOM 710 O O . GLU A 1 85 ? 13.165 3.465 18.296 1.00 92.94 85 GLU A O 1
ATOM 715 N N . LEU A 1 86 ? 11.164 4.487 18.390 1.00 93.12 86 LEU A N 1
ATOM 716 C CA . LEU A 1 86 ? 11.459 5.285 19.592 1.00 93.12 86 LEU A CA 1
ATOM 717 C C . LEU A 1 86 ? 11.807 4.426 20.821 1.00 93.12 86 LEU A C 1
ATOM 719 O O . LEU A 1 86 ? 12.465 4.896 21.747 1.00 93.12 86 LEU A O 1
ATOM 723 N N . ARG A 1 87 ? 11.377 3.160 20.837 1.00 90.00 87 ARG A N 1
ATOM 724 C CA . ARG A 1 87 ? 11.679 2.178 21.891 1.00 90.00 87 ARG A CA 1
ATOM 725 C C . ARG A 1 87 ? 12.854 1.262 21.536 1.00 90.00 87 ARG A C 1
ATOM 727 O O . ARG A 1 87 ? 13.066 0.265 22.225 1.00 90.00 87 ARG A O 1
ATOM 734 N N . SER A 1 88 ? 13.594 1.558 20.464 1.00 86.38 88 SER A N 1
ATOM 735 C CA . SER A 1 88 ? 14.680 0.715 19.947 1.00 86.38 88 SER A CA 1
ATOM 736 C C . SER A 1 88 ? 14.233 -0.717 19.601 1.00 86.38 88 SER A C 1
ATOM 738 O O . SER A 1 88 ? 15.027 -1.658 19.655 1.00 86.38 88 SER A O 1
ATOM 740 N N . GLY A 1 89 ? 12.966 -0.899 19.211 1.00 81.25 89 GLY A N 1
ATOM 741 C CA . GLY A 1 89 ? 12.345 -2.209 18.977 1.00 81.25 89 GLY A CA 1
ATOM 742 C C . GLY A 1 89 ? 12.932 -3.011 17.809 1.00 81.25 89 GLY A C 1
ATOM 743 O O . GLY A 1 89 ? 12.723 -4.221 17.738 1.00 81.25 89 GLY A O 1
ATOM 744 N N . TYR A 1 90 ? 13.698 -2.372 16.923 1.00 86.81 90 TYR A N 1
ATOM 745 C CA . TYR A 1 90 ? 14.307 -2.995 15.740 1.00 86.81 90 TYR A CA 1
ATOM 746 C C . TYR A 1 90 ? 15.819 -3.249 15.869 1.00 86.81 90 TYR A C 1
ATOM 748 O O . TYR A 1 90 ? 16.463 -3.667 14.907 1.00 86.81 90 TYR A O 1
ATOM 756 N N . TYR A 1 91 ? 16.408 -3.053 17.056 1.00 86.81 91 TYR A N 1
ATOM 757 C CA . TYR A 1 91 ? 17.817 -3.383 17.285 1.00 86.81 91 TYR A CA 1
ATOM 758 C C . TYR A 1 91 ? 18.028 -4.899 17.388 1.00 86.81 91 TYR A C 1
ATOM 760 O O . TYR A 1 91 ? 17.735 -5.522 18.411 1.00 86.81 91 TYR A O 1
ATOM 768 N N . GLY A 1 92 ? 18.590 -5.480 16.326 1.00 90.06 92 GLY A N 1
ATOM 769 C CA . GLY A 1 92 ? 18.898 -6.905 16.219 1.00 90.06 92 GLY A CA 1
ATOM 770 C C . GLY A 1 92 ? 17.744 -7.729 15.642 1.00 90.06 92 GLY A C 1
ATOM 771 O O . GLY A 1 92 ? 16.570 -7.448 15.869 1.00 90.06 92 GLY A O 1
ATOM 772 N N . VAL A 1 93 ? 18.090 -8.789 14.906 1.00 87.94 93 VAL A N 1
ATOM 773 C CA . VAL A 1 93 ? 17.134 -9.597 14.124 1.00 87.94 93 VAL A CA 1
ATOM 774 C C . VAL A 1 93 ? 16.025 -10.197 15.001 1.00 87.94 93 VAL A C 1
ATOM 776 O O . VAL A 1 93 ? 14.859 -10.154 14.626 1.00 87.94 93 VAL A O 1
ATOM 779 N N . GLY A 1 94 ? 16.352 -10.689 16.203 1.00 91.00 94 GLY A N 1
ATOM 780 C CA . GLY A 1 94 ? 15.356 -11.259 17.123 1.00 91.00 94 GLY A CA 1
ATOM 781 C C . GLY A 1 94 ? 14.331 -10.237 17.633 1.00 91.00 94 GLY A C 1
ATOM 782 O O . GLY A 1 94 ? 13.134 -10.524 17.666 1.00 91.00 94 GLY A O 1
ATOM 783 N N . ASN A 1 95 ? 14.779 -9.025 17.972 1.00 89.38 95 ASN A N 1
ATOM 784 C CA . ASN A 1 95 ? 13.882 -7.947 18.394 1.00 89.38 95 ASN A CA 1
ATOM 785 C C . ASN A 1 95 ? 13.057 -7.415 17.219 1.00 89.38 95 ASN A C 1
ATOM 787 O O . ASN A 1 95 ? 11.874 -7.144 17.399 1.00 89.38 95 ASN A O 1
ATOM 791 N N . ALA A 1 96 ? 13.633 -7.359 16.014 1.00 90.38 96 ALA A N 1
ATOM 792 C CA . ALA A 1 96 ? 12.907 -6.984 14.804 1.00 90.38 96 ALA A CA 1
A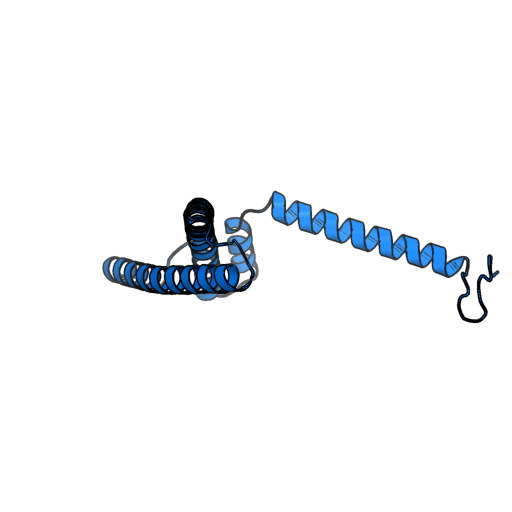TOM 793 C C . ALA A 1 96 ? 11.730 -7.936 14.522 1.00 90.38 96 ALA A C 1
ATOM 795 O O . ALA A 1 96 ? 10.612 -7.471 14.305 1.00 90.38 96 ALA A O 1
ATOM 796 N N . PHE A 1 97 ? 11.935 -9.258 14.612 1.00 93.06 97 PHE A N 1
ATOM 797 C CA . PHE A 1 97 ? 10.840 -10.229 14.470 1.00 93.06 97 PHE A CA 1
ATOM 798 C C . PHE A 1 97 ? 9.780 -10.084 15.567 1.00 93.06 97 PHE A C 1
ATOM 800 O O . PHE A 1 97 ? 8.584 -10.131 15.275 1.00 93.06 97 PHE A O 1
ATOM 807 N N . LYS A 1 98 ? 10.196 -9.867 16.821 1.00 92.75 98 LYS A N 1
ATOM 808 C CA . LYS A 1 98 ? 9.262 -9.628 17.930 1.00 92.75 98 LYS A CA 1
ATOM 809 C C . LYS A 1 98 ? 8.422 -8.369 17.695 1.00 92.75 98 LYS A C 1
ATOM 811 O O . LYS A 1 98 ? 7.199 -8.443 17.789 1.00 92.75 98 LYS A O 1
ATOM 816 N N . SER A 1 99 ? 9.047 -7.246 17.354 1.00 93.19 99 SER A N 1
ATOM 817 C CA . SER A 1 99 ? 8.358 -5.978 17.086 1.00 93.19 99 SER A CA 1
ATOM 818 C C . SER A 1 99 ? 7.409 -6.092 15.895 1.00 93.19 99 SER A C 1
ATOM 820 O O . SER A 1 99 ? 6.255 -5.676 15.998 1.00 93.19 99 SER A O 1
ATOM 822 N N . LEU A 1 100 ? 7.829 -6.771 14.824 1.00 93.31 100 LEU A N 1
ATOM 823 C CA . LEU A 1 100 ? 6.969 -7.050 13.675 1.00 93.31 100 LEU A CA 1
ATOM 824 C C . LEU A 1 100 ? 5.752 -7.906 14.057 1.00 93.31 100 LEU A C 1
ATOM 826 O O . LEU A 1 100 ? 4.632 -7.585 13.671 1.00 93.31 100 LEU A O 1
ATOM 830 N N . SER A 1 101 ? 5.942 -8.970 14.844 1.00 94.81 101 SER A N 1
ATOM 831 C CA . SER A 1 101 ? 4.832 -9.833 15.281 1.00 94.81 101 SER A CA 1
ATOM 832 C C . SER A 1 101 ? 3.798 -9.074 16.118 1.00 94.81 101 SER A C 1
ATOM 834 O O . SER A 1 101 ? 2.597 -9.290 15.973 1.00 94.81 101 SER A O 1
ATOM 836 N N . LEU A 1 102 ? 4.266 -8.140 16.950 1.00 94.44 102 LEU A N 1
ATOM 837 C CA . LEU A 1 102 ? 3.428 -7.326 17.825 1.00 94.44 102 LEU A CA 1
ATOM 838 C C . LEU A 1 102 ? 2.656 -6.274 17.020 1.00 94.44 102 LEU A C 1
ATOM 840 O O . LEU A 1 102 ? 1.469 -6.074 17.260 1.00 94.44 102 LEU A O 1
ATOM 844 N N . LEU A 1 103 ? 3.307 -5.671 16.022 1.00 95.62 103 LEU A N 1
A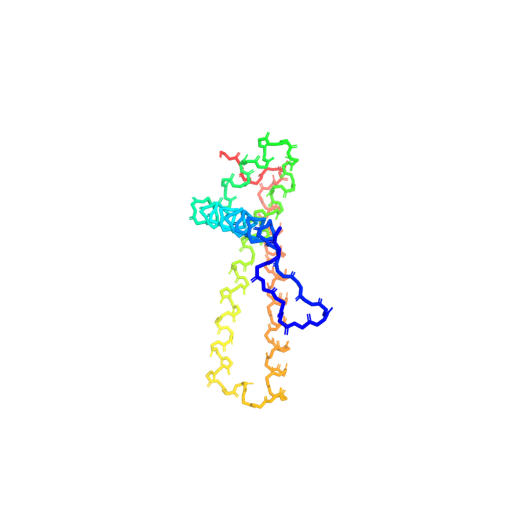TOM 845 C CA . LEU A 1 103 ? 2.671 -4.767 15.066 1.00 95.62 103 LEU A CA 1
ATOM 846 C C . LEU A 1 103 ? 1.568 -5.481 14.279 1.00 95.62 103 LEU A C 1
ATOM 848 O O . LEU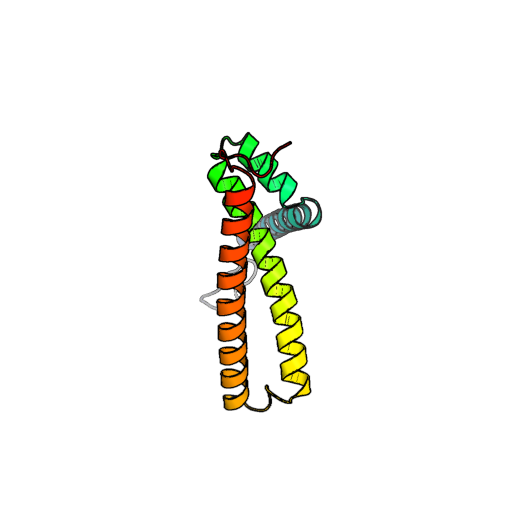 A 1 103 ? 0.436 -5.009 14.247 1.00 95.62 103 LEU A O 1
ATOM 852 N N . LEU A 1 104 ? 1.868 -6.645 13.696 1.00 95.50 104 LEU A N 1
ATOM 853 C CA . LEU A 1 104 ? 0.890 -7.403 12.914 1.00 95.50 104 LEU A CA 1
ATOM 854 C C . LEU A 1 104 ? -0.291 -7.863 13.773 1.00 95.50 104 LEU A C 1
ATOM 856 O O . LEU A 1 104 ? -1.436 -7.743 13.344 1.00 95.50 104 LEU A O 1
ATOM 860 N N . GLY A 1 105 ? -0.026 -8.350 14.989 1.00 96.06 105 GLY A N 1
ATOM 861 C CA . GLY A 1 105 ? -1.076 -8.749 15.926 1.00 96.06 105 GLY A CA 1
ATOM 862 C C . GLY A 1 105 ? -1.994 -7.586 16.301 1.00 96.06 105 GLY A C 1
ATOM 863 O O . GLY A 1 105 ? -3.215 -7.738 16.282 1.00 96.06 105 GLY A O 1
ATOM 864 N N . GLN A 1 106 ? -1.421 -6.413 16.582 1.00 95.31 106 GLN A N 1
ATOM 865 C CA . GLN A 1 106 ? -2.197 -5.229 16.938 1.00 95.31 106 GLN A CA 1
ATOM 866 C C . GLN A 1 106 ? -3.034 -4.714 15.761 1.00 95.31 106 GLN A C 1
ATOM 868 O O . GLN A 1 106 ? -4.234 -4.495 15.927 1.00 95.31 106 GLN A O 1
ATOM 873 N N . LEU A 1 107 ? -2.437 -4.579 14.571 1.00 95.38 107 LEU A N 1
ATOM 874 C CA . LEU A 1 107 ? -3.155 -4.145 13.368 1.00 95.38 107 LEU A CA 1
ATOM 875 C C . LEU A 1 107 ? -4.289 -5.107 13.011 1.00 95.38 107 LEU A C 1
ATOM 877 O O . LEU A 1 107 ? -5.377 -4.669 12.640 1.00 95.38 107 LEU A O 1
ATOM 881 N N . PHE A 1 108 ? -4.067 -6.415 13.151 1.00 95.12 108 PHE A N 1
ATOM 882 C CA . PHE A 1 108 ? -5.089 -7.422 12.884 1.00 95.12 108 PHE A CA 1
ATOM 883 C C . PHE A 1 108 ? -6.295 -7.279 13.821 1.00 95.12 108 PHE A C 1
ATOM 885 O O . PHE A 1 108 ? -7.432 -7.222 13.353 1.00 95.12 108 PHE A O 1
ATOM 892 N N . LEU A 1 109 ? -6.053 -7.161 15.131 1.00 95.38 109 LEU A N 1
ATOM 893 C CA . LEU A 1 109 ? -7.121 -6.971 16.115 1.00 95.38 109 LEU A CA 1
ATOM 894 C C . LEU A 1 109 ? -7.884 -5.665 15.877 1.00 95.38 109 LEU A C 1
ATOM 896 O O . LEU A 1 109 ? -9.114 -5.674 15.836 1.00 95.38 109 LEU A O 1
ATOM 900 N N . ASN A 1 110 ? -7.165 -4.565 15.652 1.00 93.56 110 ASN A N 1
ATOM 901 C CA . ASN A 1 110 ? -7.777 -3.265 15.395 1.00 93.56 110 ASN A CA 1
ATOM 902 C C . ASN A 1 110 ? -8.609 -3.277 14.105 1.00 93.56 110 ASN A C 1
ATOM 904 O O . ASN A 1 110 ? -9.700 -2.714 14.073 1.00 93.56 110 ASN A O 1
ATOM 908 N N . THR A 1 111 ? -8.156 -3.981 13.066 1.00 92.56 111 THR A N 1
ATOM 909 C CA . THR A 1 111 ? -8.923 -4.147 11.822 1.00 92.56 111 THR A CA 1
ATOM 910 C C . THR A 1 111 ? -10.234 -4.899 12.052 1.00 92.56 111 THR A C 1
ATOM 912 O O . THR A 1 111 ? -11.264 -4.484 11.524 1.00 92.56 111 THR A O 1
ATOM 915 N N . ILE A 1 112 ? -10.229 -5.971 12.855 1.00 93.25 112 ILE A N 1
ATOM 916 C CA . ILE A 1 112 ? -11.453 -6.725 13.179 1.00 93.25 112 ILE A CA 1
ATOM 917 C C . ILE A 1 112 ? -12.450 -5.847 13.936 1.00 93.25 112 ILE A C 1
ATOM 919 O O . ILE A 1 112 ? -13.622 -5.812 13.567 1.00 93.25 112 ILE A O 1
ATOM 923 N N . ILE A 1 113 ? -11.988 -5.121 14.957 1.00 93.75 113 ILE A N 1
ATOM 924 C CA . ILE A 1 113 ? -12.846 -4.227 15.749 1.00 93.75 113 ILE A CA 1
ATOM 925 C C . ILE A 1 113 ? -13.476 -3.165 14.840 1.00 93.75 113 ILE A C 1
ATOM 927 O O . ILE A 1 113 ? -14.691 -2.994 14.833 1.00 93.75 113 ILE A O 1
ATOM 931 N N . ARG A 1 114 ? -12.673 -2.519 13.988 1.00 89.81 114 ARG A N 1
ATOM 932 C CA . ARG A 1 114 ? -13.158 -1.511 13.031 1.00 89.81 114 ARG A CA 1
ATOM 933 C C . ARG A 1 114 ? -14.160 -2.083 12.022 1.00 89.81 114 ARG A C 1
ATOM 935 O O . ARG A 1 114 ? -15.079 -1.379 11.608 1.00 89.81 114 ARG A O 1
ATOM 942 N N . ALA A 1 115 ? -13.992 -3.339 11.607 1.00 89.94 115 ALA A N 1
ATOM 943 C CA . ALA A 1 115 ? -14.946 -4.011 10.728 1.00 89.94 115 ALA A CA 1
ATOM 944 C C . ALA A 1 115 ? -16.292 -4.264 11.432 1.00 89.94 115 ALA A C 1
ATOM 946 O O . ALA A 1 115 ? -17.335 -4.054 10.816 1.00 89.94 115 ALA A O 1
ATOM 947 N N . GLN A 1 116 ? -16.273 -4.644 12.715 1.00 91.00 116 GLN A N 1
ATOM 948 C CA . GLN A 1 116 ? -17.481 -4.821 13.532 1.00 91.00 116 GLN A CA 1
ATOM 949 C C . GLN A 1 116 ? -18.205 -3.491 13.773 1.00 91.00 116 GLN A C 1
ATOM 951 O O . GLN A 1 116 ? -19.399 -3.393 13.513 1.00 91.00 116 GLN A O 1
ATOM 956 N N . GLU A 1 117 ? -17.482 -2.441 14.172 1.00 89.75 117 GLU A N 1
ATOM 957 C CA . GLU A 1 117 ? -18.045 -1.092 14.347 1.00 89.75 117 GLU A CA 1
ATOM 958 C C . GLU A 1 117 ? -18.694 -0.577 13.059 1.00 89.75 117 GLU A C 1
ATOM 960 O O . GLU A 1 117 ? -19.753 0.059 13.075 1.00 89.75 117 GLU A O 1
ATOM 965 N N . MET A 1 118 ? -18.056 -0.860 11.920 1.00 87.50 118 MET A N 1
ATOM 966 C CA . MET A 1 118 ? -18.626 -0.550 10.624 1.00 87.50 118 MET A CA 1
ATOM 967 C C . MET A 1 118 ? -19.922 -1.333 10.418 1.00 87.50 118 MET A C 1
ATOM 969 O O . MET A 1 118 ? -20.941 -0.704 10.165 1.00 87.50 118 MET A O 1
ATOM 973 N N . GLU A 1 119 ? -19.927 -2.656 10.569 1.00 86.94 119 GLU A N 1
ATOM 974 C CA . GLU A 1 119 ? -21.141 -3.474 10.432 1.00 86.94 119 GLU A CA 1
ATOM 975 C C . GLU A 1 119 ? -22.300 -2.974 11.317 1.00 86.94 119 GLU A C 1
ATOM 977 O O . GLU A 1 119 ? -23.417 -2.792 10.829 1.00 86.94 119 GLU A O 1
ATOM 982 N N . GLU A 1 120 ? -22.039 -2.659 12.584 1.00 87.00 120 GLU A N 1
ATOM 983 C CA . GLU A 1 120 ? -23.040 -2.119 13.514 1.00 87.00 120 GLU A CA 1
ATOM 984 C C . GLU A 1 120 ? -23.589 -0.761 13.047 1.00 87.00 120 GLU A C 1
ATOM 986 O O . GLU A 1 120 ? -24.806 -0.534 13.017 1.00 87.00 120 GLU A O 1
ATOM 991 N N . GLY A 1 121 ? -22.707 0.141 12.605 1.00 84.62 121 GLY A N 1
ATOM 992 C CA . GLY A 1 121 ? -23.091 1.432 12.027 1.00 84.62 121 GLY A CA 1
ATOM 993 C C . GLY A 1 121 ? -23.958 1.298 10.772 1.00 84.62 121 GLY A C 1
ATOM 994 O O . GLY A 1 121 ? -24.802 2.156 10.493 1.00 84.62 121 GLY A O 1
ATOM 995 N N . LEU A 1 122 ? -23.774 0.214 10.025 1.00 79.81 122 LEU A N 1
ATOM 996 C CA . LEU A 1 122 ? -24.535 -0.093 8.822 1.00 79.81 122 LEU A CA 1
ATOM 997 C C . LEU A 1 122 ? -25.918 -0.656 9.133 1.00 79.81 122 LEU A C 1
ATOM 999 O O . LEU A 1 122 ? -26.897 -0.243 8.506 1.00 79.81 122 LEU A O 1
ATOM 1003 N N . GLN A 1 123 ? -26.015 -1.526 10.134 1.00 81.88 123 GLN A N 1
ATOM 1004 C CA . GLN A 1 123 ? -27.292 -2.042 10.623 1.00 81.88 123 GLN A CA 1
ATOM 1005 C C . GLN A 1 123 ? -28.183 -0.910 11.161 1.00 81.88 123 GLN A C 1
ATOM 1007 O O . GLN A 1 123 ? -29.373 -0.860 10.848 1.00 81.88 123 GLN A O 1
ATOM 1012 N N . MET A 1 124 ? -27.606 0.066 11.876 1.00 80.62 124 MET A N 1
ATOM 1013 C CA . MET A 1 124 ? -28.340 1.238 12.383 1.00 80.62 124 MET A CA 1
ATOM 1014 C C . MET A 1 124 ? -28.903 2.151 11.282 1.00 80.62 124 MET A C 1
ATOM 1016 O O . MET A 1 124 ? -29.853 2.895 11.523 1.00 80.62 124 MET A O 1
ATOM 1020 N N . ARG A 1 125 ? -28.340 2.106 10.070 1.00 78.19 125 ARG A N 1
ATOM 1021 C CA . ARG A 1 125 ? -28.770 2.925 8.925 1.00 78.19 125 ARG A CA 1
ATOM 1022 C C . ARG A 1 125 ? -29.803 2.240 8.025 1.00 78.19 125 ARG A C 1
ATOM 1024 O O . ARG A 1 125 ? -30.079 2.782 6.960 1.00 78.19 125 ARG A O 1
ATOM 1031 N N . LEU A 1 126 ? -30.367 1.096 8.439 1.00 66.50 126 LEU A N 1
ATOM 1032 C CA . LEU A 1 126 ? -31.303 0.290 7.635 1.00 66.50 126 LEU A CA 1
ATOM 1033 C C . LEU A 1 126 ? -30.727 0.002 6.242 1.00 66.50 126 LEU A C 1
ATOM 1035 O O . LEU A 1 126 ? -31.308 0.355 5.221 1.00 66.50 126 LEU A O 1
ATOM 1039 N N . TYR A 1 127 ? -29.528 -0.577 6.199 1.00 62.97 127 TYR A N 1
ATOM 1040 C CA . TYR A 1 127 ? -28.845 -0.839 4.939 1.00 62.97 127 TYR A CA 1
ATOM 1041 C C . TYR A 1 127 ? -29.669 -1.746 4.002 1.00 62.97 127 TYR A C 1
ATOM 1043 O O . TYR A 1 127 ? -29.825 -2.937 4.259 1.00 62.97 127 TYR A O 1
ATOM 1051 N N . GLU A 1 128 ? -30.138 -1.182 2.883 1.00 60.25 128 GLU A N 1
ATOM 1052 C CA . GLU A 1 128 ? -30.894 -1.889 1.832 1.00 60.25 128 GLU A CA 1
ATOM 1053 C C . GLU A 1 128 ? -30.040 -2.272 0.600 1.00 60.25 128 GLU A C 1
ATOM 1055 O O . GLU A 1 128 ? -30.576 -2.616 -0.451 1.00 60.25 128 GLU A O 1
ATOM 1060 N N . GLY A 1 129 ? -28.702 -2.242 0.693 1.00 59.78 129 GLY A N 1
ATOM 1061 C CA . GLY A 1 129 ? -27.826 -2.637 -0.426 1.00 59.78 129 GLY A CA 1
ATOM 1062 C C . GLY A 1 129 ? -27.262 -1.488 -1.273 1.00 59.78 129 GLY A C 1
ATOM 1063 O O . GLY A 1 129 ? -26.792 -1.719 -2.391 1.00 59.78 129 GLY A O 1
ATOM 1064 N N . GLU A 1 130 ? -27.292 -0.240 -0.788 1.00 58.09 130 GLU A N 1
ATOM 1065 C CA . GLU A 1 130 ? -26.682 0.898 -1.485 1.00 58.09 130 GLU A CA 1
ATOM 1066 C C . GLU A 1 130 ? -25.696 1.682 -0.607 1.00 58.09 130 GLU A C 1
ATOM 1068 O O . GLU A 1 130 ? -26.114 2.397 0.299 1.00 58.09 130 GLU A O 1
ATOM 1073 N N . TYR A 1 131 ? -24.389 1.592 -0.897 1.00 62.19 131 TYR A N 1
ATOM 1074 C CA . TYR A 1 131 ? -23.367 2.353 -0.167 1.00 62.19 131 TYR A CA 1
ATOM 1075 C C . TYR A 1 131 ? -22.877 3.623 -0.848 1.00 62.19 131 TYR A C 1
ATOM 1077 O O . TYR A 1 131 ? -22.628 4.601 -0.148 1.00 62.19 131 TYR A O 1
ATOM 1085 N N . LEU A 1 132 ? -22.627 3.615 -2.161 1.00 55.81 132 LEU A N 1
ATOM 1086 C CA . LEU A 1 132 ? -21.531 4.472 -2.640 1.00 55.81 132 LEU A CA 1
ATOM 1087 C C . LEU A 1 132 ? -21.650 5.029 -4.066 1.00 55.81 132 LEU A C 1
ATOM 1089 O O . LEU A 1 132 ? -20.631 5.282 -4.703 1.00 55.81 132 LEU A O 1
ATOM 1093 N N . TYR A 1 133 ? -22.868 5.230 -4.572 1.00 41.59 133 TYR A N 1
ATOM 1094 C CA . TYR A 1 133 ? -23.087 5.928 -5.846 1.00 41.59 133 TYR A CA 1
ATOM 1095 C C . TYR A 1 133 ? -24.335 6.809 -5.783 1.00 41.59 133 TYR A C 1
ATOM 1097 O O . TYR A 1 133 ? -25.422 6.360 -6.137 1.00 41.59 133 TYR A O 1
ATOM 1105 N N . GLY A 1 134 ? -24.145 8.044 -5.321 1.00 42.41 134 GLY A N 1
ATOM 1106 C CA . GLY A 1 134 ? -24.848 9.200 -5.879 1.00 42.41 134 GLY A CA 1
ATOM 1107 C C . GLY A 1 134 ? -24.036 9.761 -7.039 1.00 42.41 134 GLY A C 1
ATOM 1108 O O . GLY A 1 134 ? -22.790 9.630 -6.983 1.00 42.41 134 GLY A O 1
#

Radius of gyration: 25.01 Å; chains: 1; bounding box: 63×30×63 Å

pLDDT: mean 86.74, std 11.71, range [41.59, 97.94]

Organism: NCBI:txid2173034

Sequence (134 aa):
MTIGQASPWLYITRESLWMGIEVMIRVMSSFSIMLFLILTTSIWEIGRFLRWVKVPKLFVEILLLTYRFLFLIYEEGMDMIMAQELRSGYYGVGNAFKSLSLLLGQLFLNTIIRAQEMEEGLQMRLYEGEYLYG

InterPro domains:
  IPR003339 ABC/ECF transporter, transmembrane component [PF02361] (10-129)
  IPR003339 ABC/ECF transporter, transmembrane component [cd16914] (9-130)
  IPR012809 Cobalt ECF transporter T component CbiQ [TIGR02454] (6-125)
  IPR052770 Cobalt transport CbiQ [PTHR43723] (8-131)